Protein AF-A0A653CZ71-F1 (afdb_monomer_lite)

InterPro domains:
  IPR011042 Six-bladed beta-propeller, TolB-like [G3DSA:2.120.10.30] (1-129)

Sequence (137 aa):
MVMKGSQIVDVSMTPGENSGYISPVVGIEHGVQVEYDRRNHLIYWVESKDEEGENCTIWSTPYGGGNKTLVLGIDSGIVGSPSTIAFDWLGRNLFIGNRIAGNLEVVKIDSKIKHRAIILANDGNKTSTESNLLGSD

Foldseek 3Di:
DDDDQFKDDADDPDPPDPDDQFDMDGRAHRWQDWDAAPVQQKIKTWGAPDPVQFAIFIWMAHRNGDDIAGQLHPVRGDPAGFRDWDADNPQQKIWTDHDGQQFIKIWRRPDPDIDIDTQWHDPPDPPDIDGPPDDDD

Radius of gyration: 16.22 Å; chains: 1; bounding box: 34×33×44 Å

Secondary structure (DSSP, 8-state):
-EE-SSEEE---SSTT----SSPPEE--SSEEEEEEETTTTEEEEEEESSTTS-SEEEEEEETT----EETTTTTTPPSS-EEEEEEETTTTEEEEEETTTTEEEEEE-SSSS--EEEEEE--SSTT--EE------

pLDDT: mean 87.95, std 11.31, range [36.25, 97.75]

Organism: Callosobruchus maculatus (NCBI:txid64391)

Structure (mmCIF, N/CA/C/O backbone):
data_AF-A0A653CZ71-F1
#
_entry.id   AF-A0A653CZ71-F1
#
loop_
_atom_site.group_PDB
_atom_site.id
_atom_site.type_symbol
_atom_site.label_atom_id
_atom_site.label_alt_id
_atom_site.label_comp_id
_atom_site.label_asym_id
_atom_site.label_entity_id
_atom_site.label_seq_id
_atom_site.pdbx_PDB_ins_code
_atom_site.Cartn_x
_atom_site.Cartn_y
_atom_site.Cartn_z
_atom_site.occupancy
_atom_site.B_iso_or_equiv
_atom_site.auth_seq_id
_atom_site.auth_comp_id
_atom_site.auth_asym_id
_atom_site.auth_atom_id
_atom_site.pdbx_PDB_model_num
ATOM 1 N N . MET A 1 1 ? -13.331 6.144 8.241 1.00 89.56 1 MET A N 1
ATOM 2 C CA . MET A 1 1 ? -11.851 6.095 8.192 1.00 89.56 1 MET A CA 1
ATOM 3 C C . MET A 1 1 ? -11.266 7.322 7.497 1.00 89.56 1 MET A C 1
ATOM 5 O O . MET A 1 1 ? -11.743 7.695 6.434 1.00 89.56 1 MET A O 1
ATOM 9 N N . VAL A 1 2 ? -10.260 7.951 8.106 1.00 92.56 2 VAL A N 1
ATOM 10 C CA . VAL A 1 2 ? -9.558 9.152 7.627 1.00 92.56 2 VAL A CA 1
ATOM 11 C C . VAL A 1 2 ? -8.061 9.008 7.916 1.00 92.56 2 VAL A C 1
ATOM 13 O O . VAL A 1 2 ? -7.686 8.588 9.012 1.00 92.56 2 VAL A O 1
ATOM 16 N N . MET A 1 3 ? -7.215 9.386 6.956 1.00 94.19 3 MET A N 1
ATOM 17 C CA . MET A 1 3 ? -5.764 9.500 7.133 1.00 94.19 3 MET A CA 1
ATOM 18 C C . MET A 1 3 ? -5.386 10.915 7.601 1.00 94.19 3 MET A C 1
ATOM 20 O O . MET A 1 3 ? -5.887 11.905 7.073 1.00 94.19 3 MET A O 1
ATOM 24 N N . LYS A 1 4 ? -4.513 11.009 8.608 1.00 92.31 4 LYS A N 1
ATOM 25 C CA . LYS A 1 4 ? -4.073 12.245 9.275 1.00 92.31 4 LYS A CA 1
ATOM 26 C C . LYS A 1 4 ? -2.545 12.319 9.368 1.00 92.31 4 LYS A C 1
ATOM 28 O O . LYS A 1 4 ? -2.006 12.418 10.467 1.00 92.31 4 LYS A O 1
ATOM 33 N N . GLY A 1 5 ? -1.846 12.218 8.239 1.00 88.75 5 GLY A N 1
ATOM 34 C CA . GLY A 1 5 ? -0.379 12.259 8.173 1.00 88.75 5 GLY A CA 1
ATOM 35 C C . GLY A 1 5 ? 0.284 11.059 8.854 1.00 88.75 5 GLY A C 1
ATOM 36 O O . GLY A 1 5 ? 0.729 10.141 8.181 1.00 88.75 5 GLY A O 1
ATOM 37 N N . SER A 1 6 ? 0.306 11.031 10.187 1.00 94.94 6 SER A N 1
ATOM 38 C CA . SER A 1 6 ? 0.928 9.966 10.980 1.00 94.94 6 SER A CA 1
ATOM 39 C C . SER A 1 6 ? -0.031 8.913 11.534 1.00 94.94 6 SER A C 1
ATOM 41 O O . SER A 1 6 ? 0.394 7.992 12.242 1.00 94.94 6 SER A O 1
ATOM 43 N N . GLN A 1 7 ? -1.327 9.040 11.234 1.00 95.56 7 GLN A N 1
ATOM 44 C CA . GLN A 1 7 ? -2.359 8.149 11.755 1.00 95.56 7 GLN A CA 1
ATOM 45 C C . GLN A 1 7 ? -3.450 7.839 10.732 1.00 95.56 7 GLN A 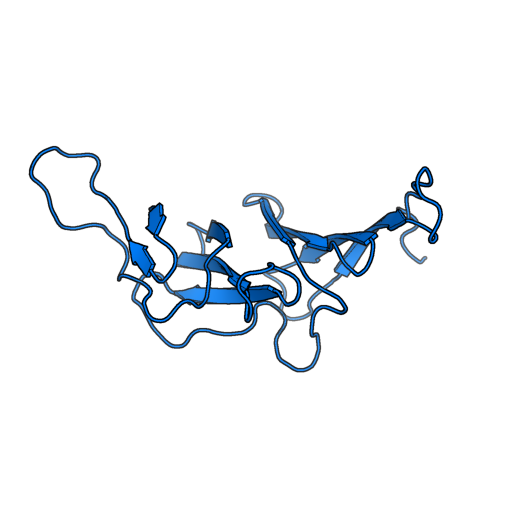C 1
ATOM 47 O O . GLN A 1 7 ? -3.801 8.679 9.906 1.00 95.56 7 GLN A O 1
ATOM 52 N N . ILE A 1 8 ? -4.053 6.660 10.855 1.00 95.62 8 ILE A N 1
ATOM 53 C CA . ILE A 1 8 ? -5.347 6.332 10.252 1.00 95.62 8 ILE A CA 1
ATOM 54 C C . ILE A 1 8 ? -6.328 6.124 11.397 1.00 95.62 8 ILE A C 1
ATOM 56 O O . ILE A 1 8 ? -6.105 5.290 12.274 1.00 95.62 8 ILE A O 1
ATOM 60 N N . VAL A 1 9 ? -7.411 6.894 11.386 1.00 93.56 9 VAL A N 1
ATOM 61 C CA . VAL A 1 9 ? -8.450 6.849 12.417 1.00 93.56 9 VAL A CA 1
ATOM 62 C C . VAL A 1 9 ? -9.792 6.531 11.794 1.00 93.56 9 VAL A C 1
ATOM 64 O O . VAL A 1 9 ? -10.108 6.987 10.693 1.00 93.56 9 VAL A O 1
ATOM 67 N N . ASP A 1 10 ? -10.611 5.767 12.502 1.00 91.19 10 ASP A N 1
ATOM 68 C CA . ASP A 1 10 ? -12.010 5.630 12.141 1.00 91.19 10 ASP A CA 1
ATOM 69 C C . ASP A 1 10 ? -12.852 6.716 12.811 1.00 91.19 10 ASP A C 1
ATOM 71 O O . ASP A 1 10 ? -12.567 7.148 13.925 1.00 91.19 10 ASP A O 1
ATOM 75 N N . VAL A 1 11 ? -13.849 7.206 12.081 1.00 89.44 11 VAL A N 1
ATOM 76 C CA . VAL A 1 11 ? -14.684 8.334 12.499 1.00 89.44 11 VAL A CA 1
ATOM 77 C C . VAL A 1 11 ? -16.120 7.857 12.449 1.00 89.44 11 VAL A C 1
ATOM 79 O O . VAL A 1 11 ? -16.590 7.437 11.391 1.00 89.44 11 VAL A O 1
ATOM 82 N N . SER A 1 12 ? -16.797 7.915 13.595 1.00 88.25 12 SER A N 1
ATOM 83 C CA . SER A 1 12 ? -18.207 7.558 13.673 1.00 88.25 12 SER A CA 1
ATOM 84 C C . SER A 1 12 ? -19.044 8.498 12.810 1.00 88.25 12 SER A C 1
ATOM 86 O O . SER A 1 12 ? -18.812 9.706 12.761 1.00 88.25 12 SER A O 1
ATOM 88 N N . MET A 1 13 ? -20.047 7.934 12.142 1.00 87.06 13 MET A N 1
ATOM 89 C CA . MET A 1 13 ? -21.072 8.710 11.445 1.00 87.06 13 MET A CA 1
ATOM 90 C C . MET A 1 13 ? -22.172 9.210 12.390 1.00 87.06 13 MET A C 1
ATOM 92 O O . MET A 1 13 ? -23.010 10.011 11.982 1.00 87.06 13 MET A O 1
ATOM 96 N N . THR A 1 14 ? -22.186 8.738 13.638 1.00 89.62 14 THR A N 1
ATOM 97 C CA . THR A 1 14 ? -23.157 9.152 14.650 1.00 89.62 14 THR A CA 1
ATOM 98 C C . THR A 1 14 ? -22.598 10.343 15.432 1.00 89.62 14 THR 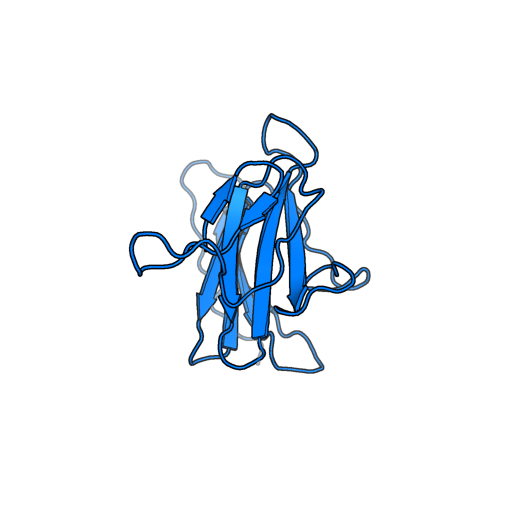A C 1
ATOM 100 O O . THR A 1 14 ? -21.534 10.220 16.044 1.00 89.62 14 THR A O 1
ATOM 103 N N . PRO A 1 15 ? -23.284 11.499 15.452 1.00 87.38 15 PRO A N 1
ATOM 104 C CA . PRO A 1 15 ? -22.829 12.657 16.216 1.00 87.38 15 PRO A CA 1
ATOM 105 C C . PRO A 1 15 ? -22.667 12.334 17.707 1.00 87.38 15 PRO A C 1
ATOM 107 O O . PRO A 1 15 ? -23.565 11.762 18.319 1.00 87.38 15 PRO A O 1
ATOM 110 N N . GLY A 1 16 ? -21.535 12.727 18.296 1.00 84.75 16 GLY A N 1
ATOM 111 C CA . GLY A 1 16 ? -21.236 12.521 19.721 1.00 84.75 16 GLY A CA 1
ATOM 112 C C . GLY A 1 16 ? -20.614 11.162 20.067 1.00 84.75 16 GLY A C 1
ATOM 113 O O . GLY A 1 16 ? -20.119 10.998 21.180 1.00 84.75 16 GLY A O 1
ATOM 114 N N . GLU A 1 17 ? -20.572 10.219 19.125 1.00 85.88 17 GLU A N 1
ATOM 115 C CA . GLU A 1 17 ? -19.856 8.951 19.279 1.00 85.88 17 GLU A CA 1
ATOM 116 C C . GLU A 1 17 ? -18.372 9.129 18.925 1.00 85.88 17 GLU A C 1
ATOM 118 O O . GLU A 1 17 ? -18.028 9.555 17.822 1.00 85.88 17 GLU A O 1
ATOM 123 N N . ASN A 1 18 ? -17.484 8.750 19.847 1.00 73.88 18 ASN A N 1
ATOM 124 C CA . ASN A 1 18 ? -16.030 8.830 19.655 1.00 73.88 18 ASN A CA 1
ATOM 125 C C . ASN A 1 18 ? -15.377 7.473 19.333 1.00 73.88 18 ASN A C 1
ATOM 127 O O . ASN A 1 18 ? -14.159 7.411 19.171 1.00 73.88 18 ASN A O 1
ATOM 131 N N . SER A 1 19 ? -16.152 6.387 19.246 1.00 71.56 19 SER A N 1
ATOM 132 C CA . SER A 1 19 ? -15.641 5.045 18.940 1.00 71.56 19 SER A CA 1
ATOM 133 C C . SER A 1 19 ? -15.949 4.629 17.505 1.00 71.56 19 SER A C 1
ATOM 135 O O . SER A 1 19 ? -17.108 4.502 17.117 1.00 71.56 19 SER A O 1
ATOM 137 N N . GLY A 1 20 ? -14.888 4.397 16.732 1.00 77.25 20 GLY A N 1
ATOM 138 C CA . GLY A 1 20 ?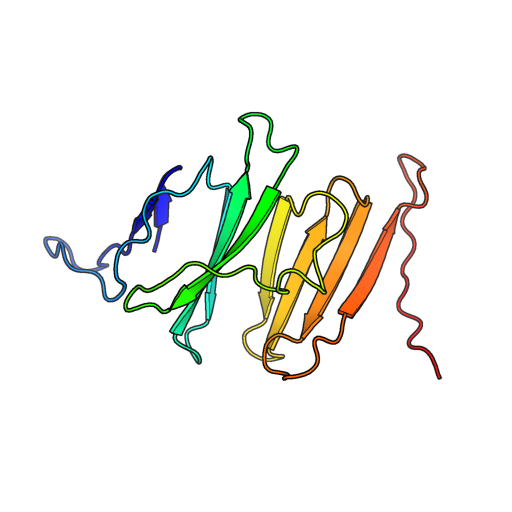 -14.945 3.699 15.448 1.00 77.25 20 GLY A CA 1
ATOM 139 C C . GLY A 1 20 ? -14.818 2.179 15.603 1.00 77.25 20 GLY A C 1
ATOM 140 O O . GLY A 1 20 ? -14.524 1.674 16.686 1.00 77.25 20 GLY A O 1
ATOM 141 N N . TYR A 1 21 ? -15.010 1.445 14.507 1.00 83.75 21 TYR A N 1
ATOM 142 C CA . TYR A 1 21 ? -14.940 -0.028 14.474 1.00 83.75 21 TYR A CA 1
ATOM 143 C C . TYR A 1 21 ? -13.520 -0.572 14.268 1.00 83.75 21 TYR A C 1
ATOM 145 O O . TYR A 1 21 ? -13.294 -1.778 14.357 1.00 83.75 21 TYR A O 1
ATOM 153 N N . ILE A 1 22 ? -12.574 0.308 13.947 1.00 89.25 22 ILE A N 1
ATOM 154 C CA . ILE A 1 22 ? -11.204 -0.032 13.568 1.00 89.25 22 ILE A CA 1
ATOM 155 C C . ILE A 1 22 ? -10.244 0.555 14.602 1.00 89.25 22 ILE A C 1
ATOM 157 O O . ILE A 1 22 ? -10.365 1.721 14.986 1.00 89.25 22 ILE A O 1
ATOM 161 N N . SER A 1 23 ? -9.266 -0.244 15.026 1.00 92.19 23 SER A N 1
ATOM 162 C CA . SER A 1 23 ? -8.173 0.215 15.877 1.00 92.19 23 SER A CA 1
ATOM 163 C C . SER A 1 23 ? -7.317 1.243 15.127 1.00 92.19 23 SER A C 1
ATOM 165 O O . SER A 1 23 ? -6.910 0.971 13.995 1.00 92.19 23 SER A O 1
ATOM 167 N N . PRO A 1 24 ? -7.009 2.408 15.726 1.00 92.69 24 PRO A N 1
ATOM 168 C CA . PRO A 1 24 ? -6.169 3.404 15.074 1.00 92.69 24 PRO A CA 1
ATOM 169 C C . PRO A 1 24 ? -4.814 2.827 14.660 1.00 92.69 24 PRO A C 1
ATOM 171 O O . PRO A 1 24 ? -4.131 2.188 15.462 1.00 92.69 24 PRO A O 1
ATOM 174 N N . VAL A 1 25 ? -4.404 3.100 13.423 1.00 95.44 25 VAL A N 1
ATOM 175 C CA . VAL A 1 25 ? -3.032 2.842 12.970 1.00 95.44 25 VAL A CA 1
ATOM 176 C C . VAL A 1 25 ? -2.219 4.088 13.283 1.00 95.44 25 VAL A C 1
ATOM 178 O O . VAL A 1 25 ? -2.611 5.188 12.896 1.00 95.44 25 VAL A O 1
ATOM 181 N N . VAL A 1 26 ? -1.108 3.931 13.997 1.00 94.69 26 VAL A N 1
ATOM 182 C CA . VAL A 1 26 ? -0.233 5.028 14.434 1.00 94.69 26 VAL A CA 1
ATOM 183 C C . VAL A 1 26 ? 1.203 4.776 13.986 1.00 94.69 26 VAL A C 1
ATOM 185 O O . VAL A 1 26 ? 1.571 3.636 13.706 1.00 94.69 26 VAL A O 1
ATOM 188 N N . GLY A 1 27 ? 2.021 5.830 13.941 1.00 94.19 27 GLY A N 1
ATOM 189 C CA . GLY A 1 27 ? 3.420 5.716 13.512 1.00 94.19 27 GLY A CA 1
ATOM 190 C C . GLY A 1 27 ? 3.560 5.530 12.000 1.00 94.19 27 GLY A C 1
ATOM 191 O O . GLY A 1 27 ? 4.452 4.818 11.541 1.00 94.19 27 GLY A O 1
ATOM 192 N N . ILE A 1 28 ? 2.637 6.121 11.240 1.00 95.62 28 ILE A N 1
ATOM 193 C CA . ILE A 1 28 ? 2.754 6.258 9.788 1.00 95.62 28 ILE A CA 1
ATOM 194 C C . ILE A 1 28 ? 3.696 7.433 9.511 1.00 95.62 28 ILE A C 1
ATOM 196 O O . ILE A 1 28 ? 3.619 8.465 10.180 1.00 95.62 28 ILE A O 1
ATOM 200 N N . GLU A 1 29 ? 4.587 7.281 8.542 1.00 95.06 29 GLU A N 1
ATOM 201 C CA . GLU A 1 29 ? 5.479 8.352 8.088 1.00 95.06 29 GLU A CA 1
ATOM 202 C C . GLU A 1 29 ? 4.867 8.992 6.838 1.00 95.06 29 GLU A C 1
ATOM 204 O O . GLU A 1 29 ? 4.602 8.300 5.860 1.00 95.06 29 GLU A O 1
ATOM 209 N N . HIS A 1 30 ? 4.551 10.291 6.898 1.00 95.06 30 HIS A N 1
ATOM 210 C CA . HIS A 1 30 ? 4.009 11.068 5.769 1.00 95.06 30 HIS A CA 1
ATOM 211 C C . HIS A 1 30 ? 2.935 10.316 4.949 1.00 95.06 30 HIS A C 1
ATOM 213 O O . HIS A 1 30 ? 3.085 10.089 3.749 1.00 95.06 30 HIS A O 1
ATOM 219 N N . GLY A 1 31 ? 1.857 9.874 5.606 1.00 95.50 31 GLY A N 1
ATOM 220 C CA . GLY A 1 31 ? 0.787 9.098 4.978 1.00 95.50 31 GLY A CA 1
ATOM 221 C C . GLY A 1 31 ? 0.152 9.819 3.786 1.00 95.50 31 GLY A C 1
ATOM 222 O O . GLY A 1 31 ? -0.251 10.977 3.900 1.00 95.50 31 GLY A O 1
ATOM 223 N N . VAL A 1 32 ? 0.038 9.103 2.664 1.00 94.69 32 VAL A N 1
ATOM 224 C CA . VAL A 1 32 ? -0.410 9.642 1.369 1.00 94.69 32 VAL A CA 1
ATOM 225 C C . VAL A 1 32 ? -1.847 9.232 1.047 1.00 94.69 32 VAL A C 1
ATOM 227 O O . VAL A 1 32 ? -2.696 10.074 0.765 1.00 94.69 32 VAL A O 1
ATOM 230 N N . GLN A 1 33 ? -2.132 7.930 1.082 1.00 95.50 33 GLN A N 1
ATOM 231 C CA . GLN A 1 33 ? -3.438 7.375 0.726 1.00 95.50 33 GLN A CA 1
ATOM 232 C C . GLN A 1 33 ? -3.760 6.163 1.596 1.00 95.50 33 GLN A C 1
ATOM 234 O O . GLN A 1 33 ? -2.861 5.429 2.002 1.00 95.50 33 GLN A O 1
ATOM 239 N N . VAL A 1 34 ? -5.050 5.927 1.841 1.00 96.69 34 VAL A N 1
ATOM 240 C CA . VAL A 1 34 ? -5.562 4.752 2.549 1.00 96.69 34 VAL A CA 1
ATOM 241 C C . VAL A 1 34 ? -6.696 4.090 1.761 1.00 96.69 34 VAL A C 1
ATOM 243 O O . VAL A 1 34 ? -7.579 4.771 1.252 1.00 96.69 34 VAL A O 1
ATOM 246 N N . GLU A 1 35 ? -6.686 2.762 1.709 1.00 96.62 35 GLU A N 1
ATOM 247 C CA . GLU A 1 35 ? -7.730 1.899 1.149 1.00 96.62 35 GLU A CA 1
ATOM 248 C C . GLU A 1 35 ? -8.099 0.817 2.173 1.00 96.62 35 GLU A C 1
ATOM 250 O O . GLU A 1 35 ? -7.351 0.549 3.117 1.00 96.62 35 GLU A O 1
ATOM 255 N N . TYR A 1 36 ? -9.254 0.173 2.013 1.00 94.62 36 TYR A N 1
ATOM 256 C CA . TYR A 1 36 ? -9.697 -0.863 2.947 1.00 94.62 36 TYR A CA 1
ATOM 257 C C . TYR A 1 36 ? -10.353 -2.052 2.253 1.00 94.62 36 TYR A C 1
ATOM 259 O O . TYR A 1 36 ? -11.066 -1.930 1.260 1.00 94.62 36 TYR A O 1
ATOM 267 N N . ASP A 1 37 ? -10.156 -3.224 2.841 1.00 94.75 37 ASP A N 1
ATOM 268 C CA . ASP A 1 37 ? -10.756 -4.477 2.431 1.00 94.75 37 ASP A CA 1
ATOM 269 C C . ASP A 1 37 ? -11.685 -4.999 3.517 1.00 94.75 37 ASP A C 1
ATOM 271 O O . ASP A 1 37 ? -11.287 -5.701 4.450 1.00 94.75 37 ASP A O 1
ATOM 275 N N . ARG A 1 38 ? -12.972 -4.697 3.343 1.00 92.62 38 ARG A N 1
ATOM 276 C CA . ARG A 1 38 ? -14.027 -5.116 4.266 1.00 92.62 38 ARG A CA 1
ATOM 277 C C . ARG A 1 38 ? -14.120 -6.633 4.428 1.00 92.62 38 ARG A C 1
ATOM 279 O O . ARG A 1 38 ? -14.514 -7.087 5.493 1.00 92.62 38 ARG A O 1
ATOM 286 N N . ARG A 1 39 ? -13.792 -7.416 3.396 1.00 93.31 39 ARG A N 1
ATOM 287 C CA . ARG A 1 39 ? -13.964 -8.876 3.433 1.00 93.31 39 ARG A CA 1
ATOM 288 C C . ARG A 1 39 ? -12.923 -9.542 4.329 1.00 93.31 39 ARG A C 1
ATOM 290 O O . ARG A 1 39 ? -13.277 -10.426 5.101 1.00 93.31 39 ARG A O 1
ATOM 297 N N . ASN A 1 40 ? -11.662 -9.127 4.215 1.00 93.12 40 ASN A N 1
ATOM 298 C CA . ASN A 1 40 ? -10.564 -9.700 4.999 1.00 93.12 40 ASN A CA 1
ATOM 299 C C . ASN A 1 40 ? -10.202 -8.865 6.234 1.00 93.12 40 ASN A C 1
ATOM 301 O O . ASN A 1 40 ? -9.311 -9.260 6.978 1.00 93.12 40 ASN A O 1
ATOM 305 N N . HIS A 1 41 ? -10.888 -7.743 6.461 1.00 94.00 41 HIS A N 1
ATOM 306 C CA . HIS A 1 41 ? -10.616 -6.809 7.552 1.00 94.00 41 HIS A CA 1
ATOM 307 C C . HIS A 1 41 ? -9.180 -6.266 7.518 1.00 94.00 41 HIS A C 1
ATOM 309 O O . HIS A 1 41 ? -8.490 -6.265 8.537 1.00 94.00 41 HIS A O 1
ATOM 315 N N . LEU A 1 42 ? -8.727 -5.825 6.339 1.00 94.88 42 LEU A N 1
ATOM 316 C CA . LEU A 1 42 ? -7.388 -5.267 6.124 1.00 94.88 42 LEU A CA 1
ATOM 317 C C . LEU A 1 42 ? -7.455 -3.799 5.711 1.00 94.88 42 LEU A C 1
ATOM 319 O O . LEU A 1 42 ? -8.297 -3.410 4.906 1.00 94.88 42 LEU A O 1
ATOM 323 N N . ILE A 1 43 ? -6.534 -3.000 6.233 1.00 96.19 43 ILE A N 1
ATOM 324 C CA . ILE A 1 43 ? -6.267 -1.631 5.785 1.00 96.19 43 ILE A CA 1
ATOM 325 C C . ILE A 1 43 ? -5.017 -1.685 4.922 1.00 96.19 43 ILE A C 1
ATOM 327 O O . ILE A 1 43 ? -4.046 -2.327 5.321 1.00 96.19 43 ILE A O 1
ATOM 331 N N . TYR A 1 44 ? -5.031 -0.994 3.788 1.00 96.69 44 TYR A N 1
ATOM 332 C CA . TYR A 1 44 ? -3.849 -0.731 2.973 1.00 96.69 44 TYR A CA 1
ATOM 333 C C . TYR A 1 44 ? -3.544 0.758 3.016 1.00 96.69 44 TYR A C 1
ATOM 335 O O . TYR A 1 44 ? -4.465 1.572 2.977 1.00 96.69 44 TYR A O 1
ATOM 343 N N . TRP A 1 45 ? -2.275 1.140 3.065 1.00 97.44 45 TRP A N 1
ATOM 344 C CA . TRP A 1 45 ? -1.914 2.546 2.929 1.00 97.44 45 TRP A CA 1
ATOM 345 C C . TRP A 1 45 ? -0.574 2.736 2.248 1.00 97.44 45 TRP A C 1
ATOM 347 O O . TRP A 1 45 ? 0.277 1.849 2.266 1.00 97.44 45 TRP A O 1
ATOM 357 N N . VAL A 1 46 ? -0.415 3.917 1.663 1.00 96.88 46 VAL A N 1
ATOM 358 C CA . VAL A 1 46 ? 0.847 4.421 1.133 1.00 96.88 46 VAL A CA 1
ATOM 359 C C . VAL A 1 46 ? 1.425 5.393 2.154 1.00 96.88 46 VAL A C 1
ATOM 361 O O . VAL A 1 46 ? 0.726 6.295 2.620 1.00 96.88 46 VAL A O 1
ATOM 364 N N . GLU A 1 47 ? 2.688 5.199 2.511 1.00 95.69 47 GLU A N 1
ATOM 365 C CA . GLU A 1 47 ? 3.450 6.086 3.395 1.00 95.69 47 GLU A CA 1
ATOM 366 C C . GLU A 1 47 ? 4.762 6.474 2.710 1.00 95.69 47 GLU A C 1
ATOM 368 O O . GLU A 1 47 ? 5.319 5.652 1.977 1.00 95.69 47 GLU A O 1
ATOM 373 N N . SER A 1 48 ? 5.226 7.707 2.913 1.00 94.44 48 SER A N 1
ATOM 374 C CA . SER A 1 48 ? 6.491 8.200 2.360 1.00 94.44 48 SER A CA 1
ATOM 375 C C . SER A 1 48 ? 7.558 8.284 3.445 1.00 94.44 48 SER A C 1
ATOM 377 O O . SER A 1 48 ? 7.281 8.704 4.566 1.00 94.44 48 SER A O 1
ATOM 379 N N . LYS A 1 49 ? 8.796 7.918 3.104 1.00 91.06 49 LYS A N 1
ATOM 380 C CA . LYS A 1 49 ? 9.958 8.095 3.991 1.00 91.06 49 LYS A CA 1
ATOM 381 C C . LYS A 1 49 ? 10.463 9.535 4.054 1.00 91.06 49 LYS A C 1
ATOM 383 O O . LYS A 1 49 ? 11.245 9.862 4.941 1.00 91.06 49 LYS A O 1
ATOM 388 N N . ASP A 1 50 ? 10.066 10.357 3.092 1.00 89.44 50 ASP A N 1
ATOM 389 C CA . ASP A 1 50 ? 10.478 11.750 2.956 1.00 89.44 50 ASP A CA 1
ATOM 390 C C . ASP A 1 50 ? 9.270 12.669 2.720 1.00 89.44 50 ASP A C 1
ATOM 392 O O . ASP A 1 50 ? 8.176 12.217 2.360 1.00 89.44 50 ASP A O 1
ATOM 396 N N . GLU A 1 51 ? 9.450 13.967 2.970 1.00 84.25 51 GLU A N 1
ATOM 397 C CA . GLU A 1 51 ? 8.391 14.968 2.792 1.00 84.25 51 GLU A CA 1
ATOM 398 C C . GLU A 1 51 ? 8.053 15.185 1.313 1.00 84.25 51 GLU A C 1
ATOM 400 O O . GLU A 1 51 ? 6.932 15.573 0.980 1.00 84.25 51 GLU A O 1
ATOM 405 N N . GLU A 1 52 ? 9.006 14.906 0.425 1.00 84.06 52 GLU A N 1
ATOM 406 C CA . GLU A 1 52 ? 8.871 15.073 -1.017 1.00 84.06 52 GLU A CA 1
ATOM 407 C C . GLU A 1 52 ? 8.030 13.971 -1.689 1.00 84.06 52 GLU A C 1
ATOM 409 O O . GLU A 1 52 ? 7.581 14.151 -2.825 1.00 84.06 52 GLU A O 1
ATOM 414 N N . GLY A 1 53 ? 7.761 12.851 -1.008 1.00 81.56 53 GLY A N 1
ATOM 415 C CA . GLY A 1 53 ? 6.963 11.756 -1.568 1.00 81.56 53 GLY A CA 1
ATOM 416 C C . GLY A 1 53 ? 7.709 10.961 -2.641 1.00 81.56 53 GLY A C 1
ATOM 417 O O . GLY A 1 53 ? 7.085 10.404 -3.549 1.00 81.56 53 GLY A O 1
ATOM 418 N N . GLU A 1 54 ? 9.041 10.960 -2.594 1.00 84.38 54 GLU A N 1
ATOM 419 C CA . GLU A 1 54 ? 9.888 10.317 -3.600 1.00 84.38 54 GLU A CA 1
ATOM 420 C C . GLU A 1 54 ? 10.152 8.849 -3.250 1.00 84.38 54 GLU A C 1
ATOM 422 O O . GLU A 1 54 ? 10.333 8.029 -4.154 1.00 84.38 54 GLU A O 1
ATOM 427 N N . ASN A 1 55 ? 10.072 8.474 -1.969 1.00 90.69 55 ASN A N 1
ATOM 428 C CA . ASN A 1 55 ? 10.241 7.096 -1.508 1.00 90.69 55 ASN A CA 1
ATOM 429 C C . ASN A 1 55 ? 9.028 6.589 -0.720 1.00 90.69 55 ASN A C 1
ATOM 431 O O . ASN A 1 55 ? 8.995 6.619 0.513 1.00 90.69 55 ASN A O 1
ATOM 435 N N . CYS A 1 56 ? 8.045 6.079 -1.456 1.00 94.75 56 CYS A N 1
ATOM 436 C CA . CYS A 1 56 ? 6.813 5.553 -0.898 1.00 94.75 56 CYS A CA 1
ATOM 437 C C . CYS A 1 56 ? 6.850 4.033 -0.718 1.00 94.75 56 CYS A C 1
ATOM 439 O O . CYS A 1 56 ? 7.524 3.293 -1.433 1.00 94.75 56 CYS A O 1
ATOM 441 N N . THR A 1 57 ? 6.084 3.532 0.243 1.00 95.31 57 THR A N 1
ATOM 442 C CA . THR A 1 57 ? 5.903 2.100 0.492 1.00 95.31 57 THR A CA 1
ATOM 443 C C . THR A 1 57 ? 4.439 1.806 0.790 1.00 95.31 57 THR A C 1
ATOM 445 O O . THR A 1 57 ? 3.751 2.615 1.410 1.00 95.31 57 THR A O 1
ATOM 448 N N . ILE A 1 58 ? 3.963 0.636 0.355 1.00 96.38 58 ILE A N 1
ATOM 449 C CA . ILE A 1 58 ? 2.592 0.186 0.608 1.00 96.38 58 ILE A CA 1
ATOM 450 C C . ILE A 1 58 ? 2.587 -0.828 1.747 1.00 96.38 58 ILE A C 1
ATOM 452 O O . ILE A 1 58 ? 3.203 -1.897 1.660 1.00 96.38 58 ILE A O 1
ATOM 456 N N . TRP A 1 59 ? 1.839 -0.508 2.792 1.00 96.31 59 TRP A N 1
ATOM 457 C CA . TRP A 1 59 ? 1.708 -1.316 3.995 1.00 96.31 59 TRP A CA 1
ATOM 458 C C . TRP A 1 59 ? 0.290 -1.840 4.168 1.00 96.31 59 TRP A C 1
ATOM 460 O O . TRP A 1 59 ? -0.665 -1.304 3.605 1.00 96.31 59 TRP A O 1
ATOM 470 N N . SER A 1 60 ? 0.161 -2.892 4.973 1.00 95.69 60 SER A N 1
ATOM 471 C CA . SER A 1 60 ? -1.127 -3.402 5.421 1.00 95.69 60 SER A CA 1
ATOM 472 C C . SER A 1 60 ? -1.144 -3.804 6.886 1.00 95.69 60 SER A C 1
ATOM 474 O O . SER A 1 60 ? -0.113 -4.181 7.450 1.00 95.69 60 SER A O 1
ATOM 476 N N . THR A 1 61 ? -2.328 -3.737 7.494 1.00 96.31 61 THR A N 1
ATOM 477 C CA . THR A 1 61 ? -2.577 -4.221 8.858 1.00 96.31 61 THR A CA 1
ATOM 478 C C . THR A 1 61 ? -4.039 -4.657 9.037 1.00 96.31 61 THR A C 1
ATOM 480 O O . THR A 1 61 ? -4.914 -4.129 8.339 1.00 96.31 61 THR A O 1
ATOM 483 N N . PRO A 1 62 ? -4.344 -5.608 9.941 1.00 95.50 62 PRO A N 1
ATOM 484 C CA . PRO A 1 62 ? -5.719 -5.951 10.296 1.00 95.50 62 PRO A CA 1
ATOM 485 C C . PRO A 1 62 ? -6.463 -4.812 11.007 1.00 95.50 62 PRO A C 1
ATOM 487 O O . PRO A 1 62 ? -5.869 -4.017 11.731 1.00 95.50 62 PRO A O 1
ATOM 490 N N . TYR A 1 63 ? -7.793 -4.783 10.886 1.00 92.38 63 TYR A N 1
ATOM 491 C CA . TYR A 1 63 ? -8.652 -3.779 11.540 1.00 92.38 63 TYR A CA 1
ATOM 492 C C . TYR A 1 63 ? -8.522 -3.748 13.062 1.00 92.38 63 TYR A C 1
ATOM 494 O O . TYR A 1 63 ? -8.621 -2.683 13.661 1.00 92.38 63 TYR A O 1
ATOM 502 N N . GLY A 1 64 ? -8.314 -4.912 13.684 1.00 91.06 64 GLY A N 1
ATOM 503 C CA . GLY A 1 64 ? -8.139 -5.039 15.134 1.00 91.06 64 GLY A CA 1
ATOM 504 C C . GLY A 1 64 ? -6.758 -4.605 15.632 1.00 91.06 64 GLY A C 1
ATOM 505 O O . GLY A 1 64 ? -6.423 -4.849 16.789 1.00 91.06 64 GLY A O 1
ATOM 506 N N . GLY A 1 65 ? -5.942 -4.015 14.758 1.00 87.62 65 GLY A N 1
ATOM 507 C CA . GLY A 1 65 ? -4.543 -3.735 15.022 1.00 87.62 65 GLY A CA 1
ATOM 508 C C . GLY A 1 65 ? -3.659 -4.972 14.866 1.00 87.62 65 GLY A C 1
ATOM 509 O O . GLY A 1 65 ? -4.111 -6.091 14.612 1.00 87.62 65 GLY A O 1
ATOM 510 N N . GLY A 1 66 ? -2.357 -4.741 14.985 1.00 90.56 66 GLY A N 1
ATOM 511 C CA . GLY A 1 66 ? -1.326 -5.743 14.753 1.00 90.56 66 GLY A CA 1
ATOM 512 C C . GLY A 1 66 ? -0.116 -5.142 14.052 1.00 90.56 66 GLY A C 1
ATOM 513 O O . GLY A 1 66 ? -0.022 -3.928 13.856 1.00 90.56 66 GLY A O 1
ATOM 514 N N . ASN A 1 67 ? 0.819 -6.008 13.673 1.00 92.06 67 ASN A N 1
ATOM 515 C CA . ASN A 1 67 ? 2.026 -5.583 12.976 1.00 92.06 67 ASN A CA 1
ATOM 516 C C . ASN A 1 67 ? 1.692 -5.095 11.563 1.00 92.06 67 ASN A C 1
ATOM 518 O O . ASN A 1 67 ? 1.007 -5.794 10.812 1.00 92.06 67 ASN A O 1
ATOM 522 N N . LYS A 1 68 ? 2.240 -3.933 11.184 1.00 93.12 68 LYS A N 1
ATOM 523 C CA . LYS A 1 68 ? 2.245 -3.514 9.781 1.00 93.12 68 LYS A CA 1
ATOM 524 C C . LYS A 1 68 ? 3.144 -4.438 8.964 1.00 93.12 68 LYS A C 1
ATOM 526 O O . LYS A 1 68 ? 4.233 -4.803 9.404 1.00 93.12 68 LYS A O 1
ATOM 531 N N . THR A 1 69 ? 2.688 -4.819 7.777 1.00 93.88 69 THR A N 1
ATOM 532 C CA . THR A 1 69 ? 3.418 -5.703 6.857 1.00 93.88 69 THR A CA 1
ATOM 533 C C . THR A 1 69 ? 3.460 -5.109 5.456 1.00 93.88 69 THR A C 1
ATOM 535 O O . THR A 1 69 ? 2.510 -4.445 5.037 1.00 93.88 69 THR A O 1
ATOM 538 N N . LEU A 1 70 ? 4.560 -5.328 4.732 1.00 93.56 70 LEU A N 1
ATOM 539 C CA . LEU A 1 70 ? 4.664 -4.942 3.324 1.00 93.56 70 LEU A CA 1
ATOM 540 C C . LEU A 1 70 ? 3.633 -5.727 2.513 1.00 93.56 70 LEU A C 1
ATOM 542 O O . LEU A 1 70 ? 3.598 -6.955 2.604 1.00 93.56 70 LEU A O 1
ATOM 546 N N . VAL A 1 71 ? 2.834 -5.045 1.687 1.00 91.94 71 VAL A N 1
ATOM 547 C CA . VAL A 1 71 ? 1.734 -5.690 0.937 1.00 91.94 71 VAL A CA 1
ATOM 548 C C . VAL A 1 71 ? 2.220 -6.833 0.037 1.00 91.94 71 VAL A C 1
ATOM 550 O O . VAL A 1 71 ? 1.520 -7.834 -0.122 1.00 91.94 71 VAL A O 1
ATOM 553 N N . LEU A 1 72 ? 3.426 -6.714 -0.524 1.00 86.31 72 LEU A N 1
ATOM 554 C CA . LEU A 1 72 ? 4.035 -7.735 -1.384 1.00 86.31 72 LEU A CA 1
ATOM 555 C C . LEU A 1 72 ? 5.157 -8.530 -0.699 1.00 86.31 72 LEU A C 1
ATOM 557 O O . LEU A 1 72 ? 5.786 -9.380 -1.321 1.00 86.31 72 LEU A O 1
ATOM 561 N N . GLY A 1 73 ? 5.390 -8.298 0.594 1.00 82.62 73 GLY A N 1
ATOM 562 C CA . GLY A 1 73 ? 6.523 -8.877 1.311 1.00 82.62 73 GLY A CA 1
ATOM 563 C C . GLY A 1 73 ? 7.876 -8.292 0.888 1.00 82.62 73 GLY A C 1
ATOM 564 O O . GLY A 1 73 ? 7.964 -7.413 0.032 1.00 82.62 73 GLY A O 1
ATOM 565 N N . ILE A 1 74 ? 8.939 -8.774 1.533 1.00 71.31 74 ILE A N 1
ATOM 566 C CA . ILE A 1 74 ? 10.321 -8.338 1.282 1.00 71.31 74 ILE A CA 1
ATOM 567 C C . ILE A 1 74 ? 10.878 -8.893 -0.039 1.00 71.31 74 ILE A C 1
ATOM 569 O O . ILE A 1 74 ? 11.602 -8.193 -0.738 1.00 71.31 74 ILE A O 1
ATOM 573 N N . ASP A 1 75 ? 10.478 -10.110 -0.411 1.00 68.19 75 ASP A N 1
ATOM 574 C CA . ASP A 1 75 ? 11.023 -10.822 -1.576 1.00 68.19 75 ASP A CA 1
ATOM 575 C C . ASP A 1 75 ? 10.337 -10.448 -2.901 1.00 68.19 75 ASP A C 1
ATOM 577 O O . ASP A 1 75 ? 10.856 -10.734 -3.976 1.00 68.19 75 ASP A O 1
ATOM 581 N N . SER A 1 76 ? 9.168 -9.802 -2.840 1.00 70.75 76 SER A N 1
ATOM 582 C CA . SER A 1 76 ? 8.412 -9.330 -4.011 1.00 70.75 76 SER A CA 1
ATOM 583 C C . SER A 1 76 ? 8.181 -7.818 -3.938 1.00 70.75 76 SER A C 1
ATOM 585 O O . SER A 1 76 ? 7.109 -7.309 -4.262 1.00 70.75 76 SER A O 1
ATOM 587 N N . GLY A 1 77 ? 9.197 -7.097 -3.455 1.00 74.69 77 GLY A N 1
ATOM 588 C CA . GLY A 1 77 ? 9.152 -5.651 -3.275 1.00 74.69 77 GLY A CA 1
ATOM 589 C C . GLY A 1 77 ? 8.770 -4.900 -4.553 1.00 74.69 77 GLY A C 1
ATOM 590 O O . GLY A 1 77 ? 9.112 -5.292 -5.669 1.00 74.69 77 GLY A O 1
ATOM 591 N N . ILE A 1 78 ? 8.056 -3.790 -4.376 1.00 81.94 78 ILE A N 1
ATOM 592 C CA . ILE A 1 78 ? 7.719 -2.874 -5.467 1.00 81.94 78 ILE A CA 1
ATOM 593 C C . ILE A 1 78 ? 9.000 -2.159 -5.892 1.00 81.94 78 ILE A C 1
ATOM 595 O O . ILE A 1 78 ? 9.651 -1.516 -5.072 1.00 81.94 78 ILE A O 1
ATOM 599 N N . VAL A 1 79 ? 9.356 -2.257 -7.171 1.00 83.06 79 VAL A N 1
ATOM 600 C CA . VAL A 1 79 ? 10.464 -1.485 -7.746 1.00 83.06 79 VAL A CA 1
ATOM 601 C C . VAL A 1 79 ? 9.957 -0.088 -8.091 1.00 83.06 79 VAL A C 1
ATOM 603 O O . VAL A 1 79 ? 8.997 0.038 -8.844 1.00 83.06 79 VAL A O 1
ATOM 606 N N . GLY A 1 80 ? 10.595 0.959 -7.569 1.00 87.88 80 GLY A N 1
ATOM 607 C CA . GLY A 1 80 ? 10.189 2.353 -7.774 1.00 87.88 80 GLY A CA 1
ATOM 608 C C . GLY A 1 80 ? 9.517 2.950 -6.538 1.00 87.88 80 GLY A C 1
ATOM 609 O O . GLY A 1 80 ? 9.867 2.596 -5.418 1.00 87.88 80 GLY A O 1
ATOM 610 N N . SER A 1 81 ? 8.568 3.863 -6.752 1.00 93.44 81 SER A N 1
ATOM 611 C CA . SER A 1 81 ? 7.877 4.592 -5.684 1.00 93.44 81 SER A CA 1
ATOM 612 C C . SER A 1 81 ? 6.368 4.603 -5.959 1.00 93.44 81 SER A C 1
ATOM 614 O O . SER A 1 81 ? 5.905 5.354 -6.830 1.00 93.44 81 SER A O 1
ATOM 616 N N . PRO A 1 82 ? 5.590 3.721 -5.303 1.00 94.50 82 PRO A N 1
ATOM 617 C CA . PRO A 1 82 ? 4.142 3.670 -5.447 1.00 94.50 82 PRO A CA 1
ATOM 618 C C . PRO A 1 82 ? 3.513 4.932 -4.855 1.00 94.50 82 PRO A C 1
ATOM 620 O O . PRO A 1 82 ? 3.529 5.129 -3.646 1.00 94.50 82 PRO A O 1
ATOM 623 N N . SER A 1 83 ? 2.943 5.785 -5.697 1.00 93.56 83 SER A N 1
ATOM 624 C CA . SER A 1 83 ? 2.361 7.062 -5.274 1.00 93.56 83 SER A CA 1
ATOM 625 C C . SER A 1 83 ? 0.867 6.973 -4.972 1.00 93.56 83 SER A C 1
ATOM 627 O O . SER A 1 83 ? 0.332 7.823 -4.266 1.00 93.56 83 SER A O 1
ATOM 629 N N . THR A 1 84 ? 0.179 5.963 -5.507 1.00 95.56 84 THR A N 1
ATOM 630 C CA . THR A 1 84 ? -1.264 5.779 -5.330 1.00 95.56 84 THR A CA 1
ATOM 631 C C . THR A 1 84 ? -1.651 4.310 -5.434 1.00 95.56 84 THR A C 1
ATOM 633 O O . THR A 1 84 ? -0.966 3.512 -6.083 1.00 95.56 84 THR A O 1
ATOM 636 N N . ILE A 1 85 ? -2.767 3.962 -4.801 1.00 97.38 85 ILE A N 1
ATOM 637 C CA . ILE A 1 85 ? -3.368 2.633 -4.844 1.00 97.38 85 ILE A CA 1
ATOM 638 C C . ILE A 1 85 ? -4.866 2.708 -5.129 1.00 97.38 85 ILE A C 1
ATOM 640 O O . ILE A 1 85 ? -5.512 3.704 -4.833 1.00 97.38 85 ILE A O 1
ATOM 644 N N . ALA A 1 86 ? -5.439 1.636 -5.664 1.00 97.75 86 ALA A N 1
ATOM 645 C CA . ALA A 1 86 ? -6.886 1.449 -5.705 1.00 97.75 86 ALA A CA 1
ATOM 646 C C . ALA A 1 86 ? -7.218 -0.028 -5.509 1.00 97.75 86 ALA A C 1
ATOM 648 O O . ALA A 1 86 ? -6.639 -0.897 -6.168 1.00 97.75 86 ALA A O 1
ATOM 649 N N . PHE A 1 87 ? -8.141 -0.325 -4.596 1.00 97.38 87 PHE A N 1
ATOM 650 C CA . PHE A 1 87 ? -8.515 -1.699 -4.291 1.00 97.38 87 PHE A CA 1
ATOM 651 C C . PHE A 1 87 ? -9.818 -2.110 -4.992 1.00 97.38 87 PHE A C 1
ATOM 653 O O . PHE A 1 87 ? -10.894 -1.595 -4.697 1.00 97.38 87 PHE A O 1
ATOM 660 N N . ASP A 1 88 ? -9.733 -3.096 -5.886 1.00 96.44 88 ASP A N 1
ATOM 661 C CA . ASP A 1 88 ? -10.891 -3.768 -6.477 1.00 96.44 88 ASP A CA 1
ATOM 662 C C . ASP A 1 88 ? -11.367 -4.887 -5.543 1.00 96.44 88 ASP A C 1
ATOM 664 O O . ASP A 1 88 ? -10.810 -5.991 -5.491 1.00 96.44 88 ASP A O 1
ATOM 668 N N . TRP A 1 89 ? -12.432 -4.597 -4.796 1.00 95.69 89 TRP A N 1
ATOM 669 C CA . TRP A 1 89 ? -12.987 -5.518 -3.810 1.00 95.69 89 TRP A CA 1
ATOM 670 C C . TRP A 1 89 ? -13.698 -6.734 -4.415 1.00 95.69 89 TRP A C 1
ATOM 672 O O . TRP A 1 89 ? -13.884 -7.713 -3.682 1.00 95.69 89 TRP A O 1
ATOM 682 N N . LEU A 1 90 ? -14.095 -6.693 -5.695 1.00 94.75 90 LEU A N 1
ATOM 683 C CA . LEU A 1 90 ? -14.756 -7.805 -6.387 1.00 94.75 90 LEU A CA 1
ATOM 684 C C . LEU A 1 90 ? -13.719 -8.770 -6.958 1.00 94.75 90 LEU A C 1
ATOM 686 O O . LEU A 1 90 ? -13.715 -9.946 -6.593 1.00 94.75 90 LEU A O 1
ATOM 690 N N . GLY A 1 91 ? -12.817 -8.273 -7.807 1.00 94.50 91 GLY A N 1
ATOM 691 C CA . GLY A 1 91 ? -11.762 -9.070 -8.438 1.00 94.50 91 GLY A CA 1
ATOM 692 C C . GLY A 1 91 ? -10.591 -9.383 -7.506 1.00 94.50 91 GLY A C 1
ATOM 693 O O . GLY A 1 91 ? -9.810 -10.301 -7.770 1.00 94.50 91 GLY A O 1
ATOM 694 N N . ARG A 1 92 ? -10.520 -8.701 -6.356 1.00 94.69 92 ARG A N 1
ATOM 695 C CA . ARG A 1 92 ? -9.484 -8.872 -5.323 1.00 94.69 92 ARG A CA 1
ATOM 696 C C . ARG A 1 92 ? -8.105 -8.502 -5.858 1.00 94.69 92 ARG A C 1
ATOM 698 O O . ARG A 1 92 ? -7.130 -9.237 -5.678 1.00 94.69 92 ARG A O 1
ATOM 705 N N . ASN A 1 93 ? -8.060 -7.354 -6.521 1.00 95.31 93 ASN A N 1
ATOM 706 C CA . ASN A 1 93 ? -6.874 -6.802 -7.152 1.00 95.31 93 ASN A CA 1
ATOM 707 C C . ASN A 1 93 ? -6.501 -5.480 -6.482 1.00 95.31 93 ASN A C 1
ATOM 709 O O . ASN A 1 93 ? -7.374 -4.675 -6.166 1.00 95.31 93 ASN A O 1
ATOM 713 N N . LEU A 1 94 ? -5.208 -5.252 -6.283 1.00 96.12 94 LEU A N 1
ATOM 714 C CA . LEU A 1 94 ? -4.676 -3.955 -5.890 1.00 96.12 94 LEU A CA 1
ATOM 715 C C . LEU A 1 94 ? -3.989 -3.333 -7.101 1.00 96.12 94 LEU A C 1
ATOM 717 O O . LEU A 1 94 ? -2.997 -3.870 -7.593 1.00 96.12 94 LEU A O 1
ATOM 721 N N . PHE A 1 95 ? -4.533 -2.220 -7.573 1.00 97.19 95 PHE A N 1
ATOM 722 C CA . PHE A 1 95 ? -3.908 -1.384 -8.586 1.00 97.19 95 PHE A CA 1
ATOM 723 C C . PHE A 1 95 ? -2.936 -0.431 -7.907 1.00 97.19 95 PHE A C 1
ATOM 725 O O . PHE A 1 95 ? -3.226 0.087 -6.828 1.00 97.19 95 PHE A O 1
ATOM 732 N N . ILE A 1 96 ? -1.785 -0.224 -8.531 1.00 97.00 96 ILE A N 1
ATOM 733 C CA . ILE A 1 96 ? -0.679 0.559 -7.994 1.00 97.00 96 ILE A CA 1
ATOM 734 C C . ILE A 1 96 ? -0.200 1.491 -9.102 1.00 97.00 96 ILE A C 1
ATOM 736 O O . ILE A 1 96 ? 0.232 1.036 -10.161 1.00 97.00 96 ILE A O 1
ATOM 740 N N . GLY A 1 97 ? -0.276 2.795 -8.853 1.00 95.75 97 GLY A N 1
ATOM 741 C CA . GLY A 1 97 ? 0.389 3.794 -9.681 1.00 95.75 97 GLY A CA 1
ATOM 742 C C . GLY A 1 97 ? 1.802 4.013 -9.161 1.00 95.75 97 GLY A C 1
ATOM 743 O O . GLY A 1 97 ? 1.982 4.404 -8.008 1.00 95.75 97 GLY A O 1
ATOM 744 N N . ASN A 1 98 ? 2.804 3.753 -9.993 1.00 93.62 98 ASN A N 1
ATOM 745 C CA . ASN A 1 98 ? 4.206 3.869 -9.624 1.00 93.62 98 ASN A CA 1
ATOM 746 C C . ASN A 1 98 ? 4.849 5.045 -10.353 1.00 93.62 98 ASN A C 1
ATOM 748 O O . ASN A 1 98 ? 5.058 5.012 -11.567 1.00 93.62 98 ASN A O 1
ATOM 752 N N . ARG A 1 99 ? 5.170 6.095 -9.596 1.00 90.38 99 ARG A N 1
ATOM 753 C CA . ARG A 1 99 ? 5.670 7.355 -10.152 1.00 90.38 99 ARG A CA 1
ATOM 754 C C . ARG A 1 99 ? 7.071 7.204 -10.735 1.00 90.38 99 ARG A C 1
ATOM 756 O O . ARG A 1 99 ? 7.318 7.689 -11.832 1.00 90.38 99 ARG A O 1
ATOM 763 N N . ILE A 1 100 ? 7.968 6.526 -10.018 1.00 90.31 100 ILE A N 1
ATOM 764 C CA . ILE A 1 100 ? 9.375 6.388 -10.428 1.00 90.31 100 ILE A CA 1
ATOM 765 C C . ILE A 1 100 ? 9.539 5.326 -11.515 1.00 90.31 100 ILE A C 1
ATOM 767 O O . ILE A 1 100 ? 10.299 5.536 -12.454 1.00 90.31 100 ILE A O 1
ATOM 771 N N . ALA A 1 101 ? 8.800 4.216 -11.436 1.00 89.69 101 ALA A N 1
ATOM 772 C CA . ALA A 1 101 ? 8.800 3.217 -12.505 1.00 89.69 101 ALA A CA 1
ATOM 773 C C . ALA A 1 101 ? 7.978 3.653 -13.733 1.00 89.69 101 ALA A C 1
ATOM 775 O O . ALA A 1 101 ? 8.038 2.992 -14.765 1.00 89.69 101 ALA A O 1
ATOM 776 N N . GLY A 1 102 ? 7.197 4.735 -13.623 1.00 91.38 102 GLY A N 1
ATOM 777 C CA . GLY A 1 102 ? 6.391 5.273 -14.717 1.00 91.38 102 GLY A CA 1
ATOM 778 C C . GLY A 1 102 ? 5.321 4.301 -15.213 1.00 91.38 102 GLY A C 1
ATOM 779 O O . GLY A 1 102 ? 5.046 4.261 -16.410 1.00 91.38 102 GLY A O 1
ATOM 780 N N . ASN A 1 103 ? 4.748 3.483 -14.327 1.00 93.00 103 ASN A N 1
ATOM 781 C CA . ASN A 1 103 ? 3.809 2.438 -14.717 1.00 93.00 103 ASN A CA 1
ATOM 782 C C . ASN A 1 103 ? 2.562 2.377 -13.825 1.00 93.00 103 ASN A C 1
ATOM 784 O O . ASN A 1 103 ? 2.541 2.848 -12.686 1.00 93.00 103 ASN A O 1
ATOM 788 N N . LEU A 1 104 ? 1.501 1.810 -14.391 1.00 94.56 104 LEU A N 1
ATOM 789 C CA . LEU A 1 104 ? 0.308 1.372 -13.685 1.00 94.56 104 LEU A CA 1
ATOM 790 C C . LEU A 1 104 ? 0.317 -0.150 -13.693 1.00 94.56 104 LEU A C 1
ATOM 792 O O . LEU A 1 104 ? 0.271 -0.770 -14.757 1.00 94.56 104 LEU A O 1
ATOM 796 N N . GLU A 1 105 ? 0.346 -0.750 -12.516 1.00 94.12 105 GLU A N 1
ATOM 797 C CA . GLU A 1 105 ? 0.412 -2.196 -12.352 1.00 94.12 105 GLU A CA 1
ATOM 798 C C . GLU A 1 105 ? -0.710 -2.713 -11.455 1.00 94.12 105 GLU A C 1
ATOM 800 O O . GLU A 1 105 ? -1.321 -1.973 -10.684 1.00 94.12 105 GLU A O 1
ATOM 805 N N . VAL A 1 106 ? -0.999 -4.004 -11.571 1.00 94.94 106 VAL A N 1
ATOM 806 C CA . VAL A 1 106 ? -2.034 -4.690 -10.802 1.00 94.94 106 VAL A CA 1
ATOM 807 C C . VAL A 1 106 ? -1.455 -5.921 -10.130 1.00 94.94 106 VAL A C 1
ATOM 809 O O . VAL A 1 106 ? -0.655 -6.642 -10.726 1.00 94.94 106 VAL A O 1
ATOM 812 N N . VAL A 1 107 ? -1.869 -6.172 -8.888 1.00 93.44 107 VAL A N 1
ATOM 813 C CA . VAL A 1 107 ? -1.481 -7.363 -8.128 1.00 93.44 107 VAL A CA 1
ATOM 814 C C . VAL A 1 107 ? -2.702 -8.082 -7.566 1.00 93.44 107 VAL A C 1
ATOM 816 O O . VAL A 1 107 ? -3.555 -7.473 -6.921 1.00 93.44 107 VAL A O 1
ATOM 819 N N . LYS A 1 108 ? -2.754 -9.405 -7.742 1.00 92.81 108 LYS A N 1
ATOM 820 C CA . LYS A 1 108 ? -3.756 -10.272 -7.111 1.00 92.81 108 LYS A CA 1
ATOM 821 C C . LYS A 1 108 ? -3.427 -10.462 -5.629 1.00 92.81 108 LYS A C 1
ATOM 823 O O . LYS A 1 108 ? -2.387 -11.032 -5.291 1.00 92.81 108 LYS A O 1
ATOM 828 N N . ILE A 1 109 ? -4.305 -10.014 -4.729 1.00 90.06 109 ILE A N 1
ATOM 829 C CA . ILE A 1 109 ? -3.970 -9.958 -3.294 1.00 90.06 109 ILE A CA 1
ATOM 830 C C . ILE A 1 109 ? -4.502 -11.122 -2.453 1.00 90.06 109 ILE A C 1
ATOM 832 O O . ILE A 1 109 ? -3.943 -11.393 -1.393 1.00 90.06 109 ILE A O 1
ATOM 836 N N . ASP A 1 110 ? -5.515 -11.849 -2.916 1.00 84.88 110 ASP A N 1
ATOM 837 C CA . ASP A 1 110 ? -6.119 -12.992 -2.207 1.00 84.88 110 ASP A CA 1
ATOM 838 C C . ASP A 1 110 ? -5.441 -14.343 -2.501 1.00 84.88 110 ASP A C 1
ATOM 840 O O . ASP A 1 110 ? -5.795 -15.359 -1.903 1.00 84.88 110 ASP A O 1
ATOM 844 N N . SER A 1 111 ? -4.457 -14.363 -3.400 1.00 77.69 111 SER A N 1
ATOM 845 C CA . SER A 1 111 ? -3.692 -15.560 -3.737 1.00 77.69 111 SER A CA 1
ATOM 846 C C . SER A 1 111 ? -2.452 -15.706 -2.849 1.00 77.69 111 SER A C 1
ATOM 848 O O . SER A 1 111 ? -1.830 -14.716 -2.437 1.00 77.69 111 SER A O 1
ATOM 850 N N . LYS A 1 112 ? -2.072 -16.966 -2.585 1.00 78.25 112 LYS A N 1
ATOM 851 C CA . LYS A 1 112 ? -0.775 -17.322 -1.983 1.00 78.25 112 LYS A CA 1
ATOM 852 C C . LYS A 1 112 ? 0.383 -16.900 -2.886 1.00 78.25 112 LYS A C 1
ATOM 854 O O . LYS A 1 112 ? 1.408 -16.450 -2.392 1.00 78.25 112 LYS A O 1
ATOM 859 N N . ILE A 1 113 ? 0.195 -17.035 -4.198 1.00 79.56 113 ILE A N 1
ATOM 860 C CA . ILE A 1 113 ? 1.137 -16.579 -5.219 1.00 79.56 113 ILE A CA 1
ATOM 861 C C . ILE A 1 113 ? 0.666 -15.209 -5.696 1.00 79.56 113 ILE A C 1
ATOM 863 O O . ILE A 1 113 ? -0.448 -15.073 -6.207 1.00 79.56 113 ILE A O 1
ATOM 867 N N . LYS A 1 114 ? 1.500 -14.185 -5.521 1.00 80.81 114 LYS A N 1
ATOM 868 C CA . LYS A 1 114 ? 1.186 -12.832 -5.981 1.00 80.81 114 LYS A CA 1
ATOM 869 C C . LYS A 1 114 ? 1.407 -12.756 -7.489 1.00 80.81 114 LYS A C 1
ATOM 871 O O . LYS A 1 114 ? 2.536 -12.650 -7.952 1.00 80.81 114 LYS A O 1
ATOM 876 N N . HIS A 1 115 ? 0.321 -12.835 -8.252 1.00 87.75 115 HIS A N 1
ATOM 877 C CA . HIS A 1 115 ? 0.352 -12.562 -9.687 1.00 87.75 115 HIS A CA 1
ATOM 878 C C . HIS A 1 115 ? 0.330 -11.051 -9.908 1.00 87.75 115 HIS A C 1
ATOM 880 O O . HIS A 1 115 ? -0.512 -10.362 -9.324 1.00 87.75 115 HIS A O 1
ATOM 886 N N . ARG A 1 116 ? 1.247 -10.555 -10.740 1.00 89.00 116 ARG A N 1
ATOM 887 C CA . ARG A 1 116 ? 1.407 -9.137 -11.065 1.00 89.00 116 ARG A CA 1
ATOM 888 C C . ARG A 1 116 ? 1.415 -8.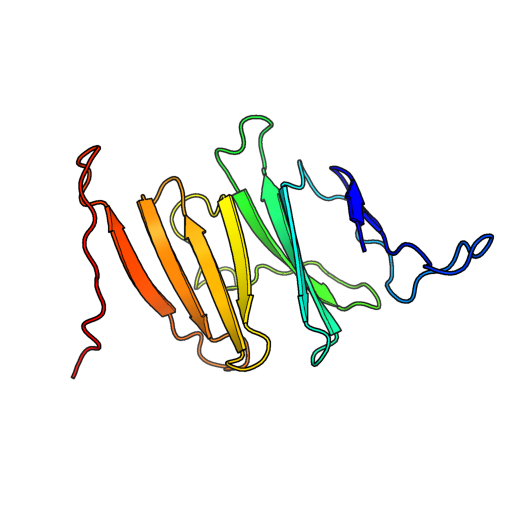953 -12.578 1.00 89.00 116 ARG A C 1
ATOM 890 O O . ARG A 1 116 ? 2.010 -9.762 -13.284 1.00 89.00 116 ARG A O 1
ATOM 897 N N . ALA A 1 117 ? 0.790 -7.883 -13.050 1.00 91.50 117 ALA A N 1
ATOM 898 C CA . ALA A 1 117 ? 0.850 -7.459 -14.443 1.00 91.50 117 ALA A CA 1
ATOM 899 C C . ALA A 1 117 ? 1.017 -5.939 -14.529 1.00 91.50 117 ALA A C 1
ATOM 901 O O . ALA A 1 117 ? 0.478 -5.205 -13.699 1.00 91.50 117 ALA A O 1
ATOM 902 N N . ILE A 1 118 ? 1.746 -5.474 -15.541 1.00 92.31 118 ILE A N 1
ATOM 903 C CA . ILE A 1 118 ? 1.836 -4.054 -15.885 1.00 92.31 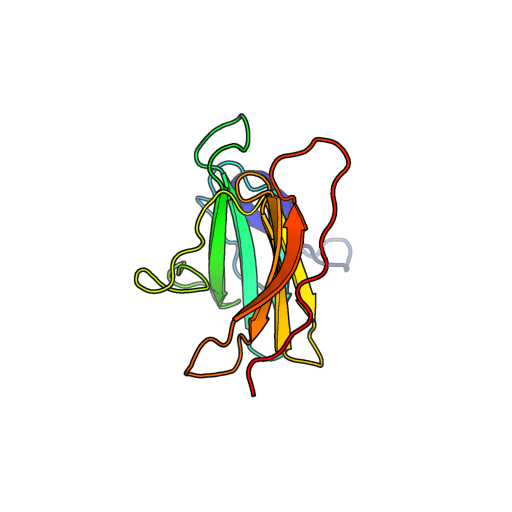118 ILE A CA 1
ATOM 904 C C . ILE A 1 118 ? 0.739 -3.766 -16.903 1.00 92.31 118 ILE A C 1
ATOM 906 O O . ILE A 1 118 ? 0.691 -4.392 -17.953 1.00 92.31 118 ILE A O 1
ATOM 910 N N . ILE A 1 119 ? -0.148 -2.830 -16.591 1.00 93.69 119 ILE A N 1
ATOM 911 C CA . ILE A 1 119 ? -1.256 -2.446 -17.470 1.00 93.69 119 ILE A CA 1
ATOM 912 C C . ILE A 1 119 ? -0.772 -1.387 -18.457 1.00 93.69 119 ILE A C 1
ATOM 914 O O . ILE A 1 119 ? -0.968 -1.521 -19.664 1.00 93.69 119 ILE A O 1
ATOM 918 N N . LEU A 1 120 ? -0.120 -0.349 -17.933 1.00 92.38 120 LEU A N 1
ATOM 919 C CA . LEU A 1 120 ? 0.447 0.753 -18.703 1.00 92.38 120 LEU A CA 1
ATOM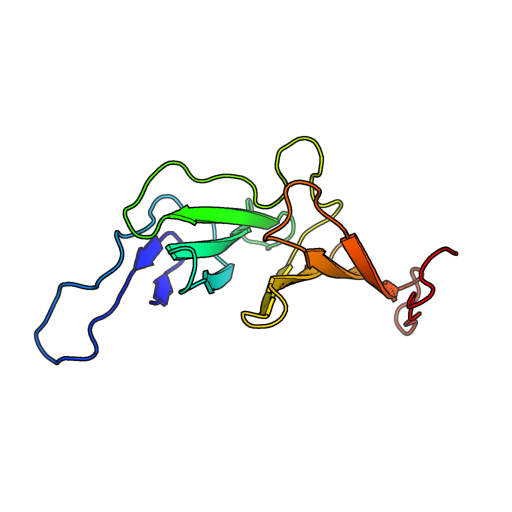 920 C C . LEU A 1 120 ? 1.873 1.008 -18.232 1.00 92.38 120 LEU A C 1
ATOM 922 O O . LEU A 1 120 ? 2.126 0.995 -17.029 1.00 92.38 120 LEU A O 1
ATOM 926 N N . ALA A 1 121 ? 2.775 1.292 -19.160 1.00 91.62 121 ALA A N 1
ATOM 927 C CA . ALA A 1 121 ? 4.129 1.737 -18.869 1.00 91.62 121 ALA A CA 1
ATOM 928 C C . ALA A 1 121 ? 4.512 2.921 -19.756 1.00 91.62 121 ALA A C 1
ATOM 930 O O . ALA A 1 121 ? 4.053 3.052 -20.891 1.00 91.62 121 ALA A O 1
ATOM 931 N N . ASN A 1 122 ? 5.359 3.786 -19.219 1.00 87.12 122 ASN A N 1
ATOM 932 C CA . ASN A 1 122 ? 6.064 4.810 -19.967 1.00 87.12 122 ASN A CA 1
ATOM 933 C C . ASN A 1 122 ? 7.452 4.269 -20.362 1.00 87.12 122 ASN A C 1
ATOM 935 O O . ASN A 1 122 ? 8.150 3.684 -19.535 1.00 87.12 122 ASN A O 1
ATOM 939 N N . ASP A 1 123 ? 7.845 4.471 -21.619 1.00 79.69 123 ASP A N 1
ATOM 940 C CA . ASP A 1 123 ? 9.126 4.029 -22.200 1.00 79.69 123 ASP A CA 1
ATOM 941 C C . ASP A 1 123 ? 10.319 4.977 -21.909 1.00 79.69 123 ASP A C 1
ATOM 943 O O . ASP A 1 123 ? 11.430 4.770 -22.397 1.00 79.69 123 ASP A O 1
ATOM 947 N N . GLY A 1 124 ? 10.096 6.039 -21.131 1.00 75.25 124 GLY A N 1
ATOM 948 C CA . GLY A 1 124 ? 11.040 7.115 -20.825 1.00 75.25 124 GLY A CA 1
ATOM 949 C C . GLY A 1 124 ? 10.751 8.441 -21.545 1.00 75.25 124 GLY A C 1
ATOM 950 O O . GLY A 1 124 ? 11.299 9.474 -21.150 1.00 75.25 124 GLY A O 1
ATOM 951 N N . ASN A 1 125 ? 9.884 8.465 -22.565 1.00 80.38 125 ASN A N 1
ATOM 952 C CA . ASN A 1 125 ? 9.458 9.703 -23.222 1.00 80.38 125 ASN A CA 1
ATOM 953 C C . ASN A 1 125 ? 8.325 10.413 -22.467 1.00 80.38 125 ASN A C 1
ATOM 955 O O . ASN A 1 125 ? 7.354 9.818 -22.008 1.00 80.38 125 ASN A O 1
ATOM 959 N N . LYS A 1 126 ? 8.379 11.753 -22.420 1.00 75.81 126 LYS A N 1
ATOM 960 C CA . LYS A 1 126 ? 7.398 12.580 -21.682 1.00 75.81 126 LYS A CA 1
ATOM 961 C C . LYS A 1 126 ? 5.940 12.398 -22.123 1.00 75.81 126 LYS A C 1
ATOM 963 O O . LYS A 1 126 ? 5.041 12.766 -21.375 1.00 75.81 126 LYS A O 1
ATOM 968 N N . THR A 1 127 ? 5.707 11.891 -23.329 1.00 78.88 127 THR A N 1
ATOM 969 C CA . THR A 1 127 ? 4.372 11.742 -23.927 1.00 78.88 127 THR A CA 1
ATOM 970 C C . THR A 1 127 ? 4.041 10.303 -24.305 1.00 78.88 127 THR A C 1
ATOM 972 O O . THR A 1 127 ? 3.019 10.082 -24.950 1.00 78.88 127 THR A O 1
ATOM 975 N N . SER A 1 128 ? 4.900 9.334 -23.986 1.00 72.31 128 SER A N 1
ATOM 976 C CA . SER A 1 128 ? 4.642 7.944 -24.346 1.00 72.31 128 SER A CA 1
ATOM 977 C C . SER A 1 128 ? 3.687 7.287 -23.359 1.00 72.31 128 SER A C 1
ATOM 979 O O . SER A 1 128 ? 3.582 7.642 -22.181 1.00 72.31 128 SER A O 1
ATOM 981 N N . THR A 1 129 ? 2.940 6.320 -23.869 1.00 73.69 129 THR A N 1
ATOM 982 C CA . THR A 1 129 ? 2.129 5.410 -23.072 1.00 73.69 129 THR A CA 1
ATOM 983 C C . THR A 1 129 ? 2.031 4.122 -23.863 1.00 73.69 129 THR A C 1
ATOM 985 O O . THR A 1 129 ? 1.477 4.108 -24.961 1.00 73.69 129 THR A O 1
ATOM 988 N N . GLU A 1 130 ? 2.571 3.046 -23.313 1.00 78.12 130 GLU A N 1
ATOM 989 C CA . GLU A 1 130 ? 2.494 1.715 -23.896 1.00 78.12 130 GLU A CA 1
ATOM 990 C C . GLU A 1 130 ? 1.601 0.841 -23.018 1.00 78.12 130 GLU A C 1
ATOM 992 O O . GLU A 1 130 ? 1.780 0.760 -21.801 1.00 78.12 130 GLU A O 1
ATOM 997 N N . SER A 1 131 ? 0.604 0.194 -23.622 1.00 74.75 131 SER A N 1
ATOM 998 C CA . SER A 1 131 ? -0.212 -0.800 -22.928 1.00 74.75 131 SER A CA 1
ATOM 999 C C . SER A 1 131 ? 0.439 -2.166 -23.055 1.00 74.75 131 SER A C 1
ATOM 1001 O O . SER A 1 131 ? 0.566 -2.677 -24.168 1.00 74.75 131 SER A O 1
ATOM 1003 N N . ASN A 1 132 ? 0.784 -2.788 -21.932 1.00 63.91 132 ASN A N 1
ATOM 1004 C CA . ASN A 1 132 ? 1.380 -4.119 -21.928 1.00 63.91 132 ASN A CA 1
ATOM 1005 C C . ASN A 1 132 ? 0.344 -5.168 -21.500 1.00 63.91 132 ASN A C 1
ATOM 1007 O O . ASN A 1 132 ? 0.516 -5.900 -20.534 1.00 63.91 132 ASN A O 1
ATOM 1011 N N . LEU A 1 133 ? -0.779 -5.221 -22.223 1.00 55.72 133 LEU A N 1
ATOM 1012 C CA . LEU A 1 133 ? -1.845 -6.208 -21.990 1.00 55.72 133 LEU A CA 1
ATOM 1013 C C . LEU A 1 133 ? -1.548 -7.583 -22.612 1.00 55.72 133 LEU A C 1
ATOM 1015 O O . LEU A 1 133 ? -2.437 -8.430 -22.692 1.00 55.72 133 LEU A O 1
ATOM 1019 N N . LEU A 1 134 ? -0.311 -7.829 -23.045 1.00 46.06 134 LEU A N 1
ATOM 1020 C CA . LEU A 1 134 ? 0.096 -9.130 -23.553 1.00 46.06 134 LEU A CA 1
ATOM 1021 C C . LEU A 1 134 ? 0.391 -10.051 -22.367 1.00 46.06 134 LEU A C 1
ATOM 1023 O O . LEU A 1 134 ? 1.496 -10.093 -21.828 1.00 46.06 134 LEU A O 1
ATOM 1027 N N . GLY A 1 135 ? -0.647 -10.778 -21.949 1.00 42.97 135 GLY A N 1
ATOM 1028 C CA . GLY A 1 135 ? -0.469 -12.020 -21.213 1.00 42.97 135 GLY A CA 1
ATOM 1029 C C . GLY A 1 135 ? 0.464 -12.930 -22.009 1.00 42.97 135 GLY A C 1
ATOM 1030 O O . GLY A 1 135 ? 0.309 -13.073 -23.219 1.00 42.97 135 GLY A O 1
ATOM 1031 N N . SER A 1 136 ? 1.465 -13.479 -21.329 1.00 39.81 136 SER A N 1
ATOM 1032 C CA . SER A 1 136 ? 2.272 -14.573 -21.861 1.00 39.81 136 SER A CA 1
ATOM 1033 C C . SER A 1 136 ? 1.356 -15.764 -22.141 1.00 39.81 136 SER A C 1
ATOM 1035 O O . SER A 1 136 ? 0.499 -16.072 -21.307 1.00 39.81 136 SER A O 1
ATOM 1037 N N . ASP A 1 137 ? 1.552 -16.384 -23.305 1.00 36.25 137 ASP A N 1
ATOM 1038 C CA . ASP A 1 137 ? 1.039 -17.715 -23.653 1.00 36.25 137 ASP A CA 1
ATOM 1039 C C . ASP A 1 137 ? 1.443 -18.784 -22.619 1.00 36.25 137 ASP A C 1
ATOM 1041 O O . ASP A 1 137 ? 2.568 -18.690 -22.065 1.00 36.25 137 ASP A O 1
#